Protein AF-A0A1U9KA87-F1 (afdb_monomer_lite)

Foldseek 3Di:
DDDPPPQAFAAEEEDALVQFDLPWPAEEEQDPDPDDDPSYDYDVLLHDDPVLVVVVVVCVVVVVPPVCLVVSLVVSVCCCCPVVSNVVVLVVVLVCRSNHTHYYYHDNDPPSVSDSSVSSQVVSVVVVHHYHYVVVVSVVVVCVPPVCVVVVVVVPPDD

Structure (mmCIF, N/CA/C/O backbone):
data_AF-A0A1U9KA87-F1
#
_entry.id   AF-A0A1U9KA87-F1
#
loop_
_atom_site.group_PDB
_atom_site.id
_atom_site.type_symbol
_atom_site.label_atom_id
_atom_site.label_alt_id
_atom_site.label_comp_id
_atom_site.label_asym_id
_atom_site.label_entity_id
_atom_site.label_seq_id
_atom_site.pdbx_PDB_ins_code
_atom_site.Cartn_x
_atom_site.Cartn_y
_atom_site.Cartn_z
_atom_site.occupancy
_atom_site.B_iso_or_equiv
_atom_site.auth_seq_id
_atom_site.auth_comp_id
_atom_site.auth_asym_id
_atom_site.auth_atom_id
_atom_site.pdbx_PDB_model_num
ATOM 1 N N . MET A 1 1 ? 1.477 8.055 40.306 1.00 37.31 1 MET A N 1
ATOM 2 C CA . MET A 1 1 ? 0.162 8.518 39.816 1.00 37.31 1 MET A CA 1
ATOM 3 C C . MET A 1 1 ? 0.170 8.457 38.302 1.00 37.31 1 MET A C 1
ATOM 5 O O . MET A 1 1 ? 1.121 8.897 37.672 1.00 37.31 1 MET A O 1
ATOM 9 N N . THR A 1 2 ? -0.823 7.760 37.776 1.00 44.84 2 THR A N 1
ATOM 10 C CA . THR A 1 2 ? -0.882 7.105 36.471 1.00 44.84 2 THR A CA 1
ATOM 11 C C . THR A 1 2 ? -1.282 8.079 35.368 1.00 44.84 2 THR A C 1
ATOM 13 O O . THR A 1 2 ? -2.305 8.741 35.487 1.00 44.84 2 THR A O 1
ATOM 16 N N . ALA A 1 3 ? -0.532 8.109 34.268 1.00 41.38 3 ALA A N 1
ATOM 17 C CA . ALA A 1 3 ? -1.008 8.647 32.996 1.00 41.38 3 ALA A CA 1
ATOM 18 C C . ALA A 1 3 ? -0.463 7.786 31.849 1.00 41.38 3 ALA A C 1
ATOM 20 O O . ALA A 1 3 ? 0.397 8.192 31.073 1.00 41.38 3 ALA A O 1
ATOM 21 N N . LEU A 1 4 ? -0.976 6.558 31.752 1.00 47.16 4 LEU A N 1
ATOM 22 C CA . LEU A 1 4 ? -0.869 5.715 30.560 1.00 47.16 4 LEU A CA 1
ATOM 23 C C . LEU A 1 4 ? -1.844 6.262 29.506 1.00 47.16 4 LEU A C 1
ATOM 25 O O . LEU A 1 4 ? -2.809 5.615 29.121 1.00 47.16 4 LEU A O 1
ATOM 29 N N . ASN A 1 5 ? -1.614 7.499 29.064 1.00 45.25 5 ASN A N 1
ATOM 30 C CA . ASN A 1 5 ? -2.394 8.118 28.001 1.00 45.25 5 ASN A CA 1
ATOM 31 C C . ASN A 1 5 ? -1.797 7.675 26.658 1.00 45.25 5 ASN A C 1
ATOM 33 O O . ASN A 1 5 ? -1.171 8.449 25.934 1.00 45.25 5 ASN A O 1
ATOM 37 N N . ARG A 1 6 ? -1.911 6.376 26.351 1.00 51.81 6 ARG A N 1
ATOM 38 C CA . ARG A 1 6 ? -1.675 5.898 24.988 1.00 51.81 6 ARG A CA 1
ATOM 39 C C . ARG A 1 6 ? -2.832 6.425 24.152 1.00 51.81 6 ARG A C 1
ATOM 41 O O . ARG A 1 6 ? -3.899 5.824 24.138 1.00 51.81 6 ARG A O 1
ATOM 48 N N . SER A 1 7 ? -2.608 7.555 23.481 1.00 57.75 7 SER A N 1
ATOM 49 C CA . SER A 1 7 ? -3.401 7.948 22.318 1.00 57.75 7 SER A CA 1
ATOM 50 C C . SER A 1 7 ? -3.505 6.715 21.422 1.00 57.75 7 SER A C 1
ATOM 52 O O . SER A 1 7 ? -2.486 6.258 20.903 1.00 57.75 7 SER A O 1
ATOM 54 N N . LEU A 1 8 ? -4.691 6.107 21.352 1.00 73.25 8 LEU A N 1
ATOM 55 C CA . LEU A 1 8 ? -4.922 4.876 20.604 1.00 73.25 8 LEU A CA 1
ATOM 56 C C . LEU A 1 8 ? -4.689 5.194 19.127 1.00 73.25 8 LEU A C 1
ATOM 58 O O . LEU A 1 8 ? -5.511 5.849 18.494 1.00 73.25 8 LEU A O 1
ATOM 62 N N . SER A 1 9 ? -3.537 4.795 18.596 1.00 87.19 9 SER A N 1
ATOM 63 C CA . SER A 1 9 ? -3.321 4.797 17.159 1.00 87.19 9 SER A CA 1
ATOM 64 C C . SER A 1 9 ? -4.196 3.716 16.527 1.00 87.19 9 SER A C 1
ATOM 66 O O . SER A 1 9 ? -4.343 2.619 17.072 1.00 87.19 9 SER A O 1
ATOM 68 N N . GLY A 1 10 ? -4.792 4.041 15.383 1.00 96.62 10 GLY A N 1
ATOM 69 C CA . GLY A 1 10 ? -5.562 3.097 14.585 1.00 96.62 10 GLY A CA 1
ATOM 70 C C . GLY A 1 10 ? -4.658 2.034 13.968 1.00 96.62 10 GLY A C 1
ATOM 71 O O . GLY A 1 10 ? -3.429 2.086 14.077 1.00 96.62 10 GLY A O 1
ATOM 72 N N . LYS A 1 11 ? -5.260 1.056 13.298 1.00 98.00 11 LYS A N 1
ATOM 73 C CA . LYS A 1 11 ? -4.557 -0.055 12.650 1.00 98.00 11 LYS A CA 1
ATOM 74 C C . LYS A 1 11 ? -4.645 0.068 11.137 1.00 98.00 11 LYS A C 1
ATOM 76 O O . LYS A 1 11 ? -5.663 0.473 10.578 1.00 98.00 11 LYS A O 1
ATOM 81 N N . LEU A 1 12 ? -3.578 -0.336 10.454 1.00 98.44 12 LEU A N 1
ATOM 82 C CA . LEU A 1 12 ? -3.600 -0.477 9.003 1.00 98.44 12 LEU A CA 1
ATOM 83 C C . LEU A 1 12 ? -3.976 -1.910 8.628 1.00 98.44 12 LEU A C 1
ATOM 85 O O . LEU A 1 12 ? -3.312 -2.860 9.032 1.00 98.44 12 LEU A O 1
ATOM 89 N N . PHE A 1 13 ? -4.980 -2.068 7.781 1.00 98.31 13 PHE A N 1
ATOM 90 C CA . PHE A 1 13 ? -5.417 -3.349 7.254 1.00 98.31 13 PHE A CA 1
ATOM 91 C C . PHE A 1 13 ? -4.958 -3.518 5.802 1.00 98.31 13 PHE A C 1
ATOM 93 O O . PHE A 1 13 ? -5.209 -2.671 4.946 1.00 98.31 13 PHE A O 1
ATOM 100 N N . ILE A 1 14 ? -4.276 -4.625 5.515 1.00 97.69 14 ILE A N 1
ATOM 101 C CA . ILE A 1 14 ? -3.758 -4.963 4.187 1.00 97.69 14 ILE A CA 1
ATOM 102 C C . ILE A 1 14 ? -4.748 -5.892 3.487 1.00 97.69 14 ILE A C 1
ATOM 104 O O . ILE A 1 14 ? -4.739 -7.104 3.712 1.00 97.69 14 ILE A O 1
ATOM 108 N N . TYR A 1 15 ? -5.620 -5.319 2.661 1.00 97.50 15 TYR A N 1
ATOM 109 C CA . TYR A 1 15 ? -6.770 -6.003 2.066 1.00 97.50 15 TYR A CA 1
ATOM 110 C C . TYR A 1 15 ? -6.561 -6.345 0.588 1.00 97.50 15 TYR A C 1
ATOM 112 O O . TYR A 1 15 ? -5.706 -5.795 -0.115 1.00 97.50 15 TYR A O 1
ATOM 120 N N . HIS A 1 16 ? -7.345 -7.302 0.112 1.00 96.06 16 HIS A N 1
ATOM 121 C CA . HIS A 1 16 ? -7.559 -7.574 -1.298 1.00 96.06 16 HIS A CA 1
ATOM 122 C C . HIS A 1 16 ? -8.956 -7.089 -1.680 1.00 96.06 16 HIS A C 1
ATOM 124 O O . HIS A 1 16 ? -9.937 -7.527 -1.088 1.00 96.06 16 HIS A O 1
ATOM 130 N N . VAL A 1 17 ? -9.052 -6.238 -2.702 1.00 94.50 17 VAL A N 1
ATOM 131 C CA . VAL A 1 17 ? -10.286 -5.485 -2.995 1.00 94.50 17 VAL A CA 1
ATOM 132 C C . VAL A 1 17 ? -11.514 -6.369 -3.247 1.00 94.50 17 VAL A C 1
ATOM 134 O O . VAL A 1 17 ? -12.592 -6.056 -2.761 1.00 94.50 17 VAL A O 1
ATOM 137 N N . ASP A 1 18 ? -11.349 -7.499 -3.942 1.00 92.44 18 ASP A N 1
ATOM 138 C CA . ASP A 1 18 ? -12.470 -8.410 -4.231 1.00 92.44 18 ASP A CA 1
ATOM 139 C C . ASP A 1 18 ? -12.736 -9.453 -3.132 1.00 92.44 18 ASP A C 1
ATOM 141 O O . ASP A 1 18 ? -13.713 -10.193 -3.213 1.00 92.44 18 ASP A O 1
ATOM 145 N N . LYS A 1 19 ? -11.849 -9.586 -2.136 1.00 94.25 19 LYS A N 1
ATOM 146 C CA . LYS A 1 19 ? -11.918 -10.676 -1.139 1.00 94.25 19 LYS A CA 1
ATOM 147 C C . LYS A 1 19 ? -12.201 -10.180 0.274 1.00 94.25 19 LYS A C 1
ATOM 149 O O . LYS A 1 19 ? -12.655 -10.968 1.099 1.00 94.25 19 LYS A O 1
ATOM 154 N N . ASP A 1 20 ? -11.892 -8.920 0.552 1.00 95.00 20 ASP A N 1
ATOM 155 C CA . ASP A 1 20 ? -12.033 -8.292 1.857 1.00 95.00 20 ASP A CA 1
ATOM 156 C C . ASP A 1 20 ? -13.009 -7.104 1.723 1.00 95.00 20 ASP A C 1
ATOM 158 O O . ASP A 1 20 ? -12.849 -6.293 0.805 1.00 95.00 20 ASP A O 1
ATOM 162 N N . PRO A 1 21 ? -14.038 -6.993 2.583 1.00 93.50 21 PRO A N 1
ATOM 163 C CA . PRO A 1 21 ? -15.027 -5.924 2.473 1.00 93.50 21 PRO A CA 1
ATOM 164 C C . PRO A 1 21 ? -14.431 -4.558 2.866 1.00 93.50 21 PRO A C 1
ATOM 166 O O . PRO A 1 21 ? -13.518 -4.511 3.692 1.00 93.50 21 PRO A O 1
ATOM 169 N N . PRO A 1 22 ? -14.953 -3.437 2.335 1.00 95.12 22 PRO A N 1
ATOM 170 C CA . PRO A 1 22 ? -14.587 -2.093 2.780 1.00 95.12 22 PRO A CA 1
ATOM 171 C C . PRO A 1 22 ? -15.262 -1.767 4.127 1.00 95.12 22 PRO A C 1
ATOM 173 O O . PRO A 1 22 ? -16.190 -0.966 4.192 1.00 95.12 22 PRO A O 1
ATOM 176 N N . ASP A 1 23 ? -14.836 -2.440 5.197 1.00 96.12 23 ASP A N 1
ATOM 177 C CA . ASP A 1 23 ? -15.467 -2.421 6.527 1.00 96.12 23 ASP A CA 1
ATOM 178 C C . ASP A 1 23 ? -14.681 -1.624 7.587 1.00 96.12 23 ASP A C 1
ATOM 180 O O . ASP A 1 23 ? -14.902 -1.801 8.785 1.00 96.12 23 ASP A O 1
ATOM 18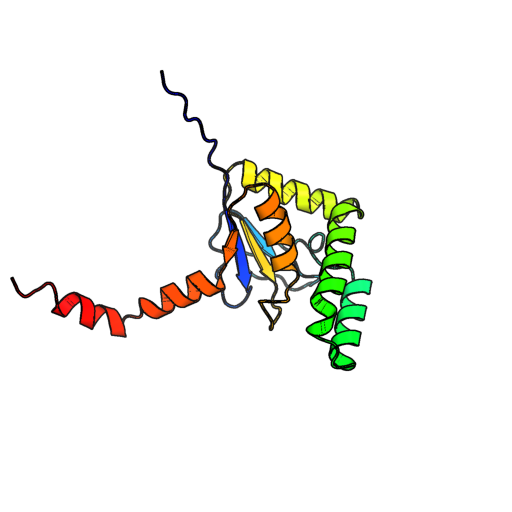4 N N . ARG A 1 24 ? -13.748 -0.761 7.164 1.00 97.06 24 ARG A N 1
ATOM 185 C CA . ARG A 1 24 ? -12.973 0.125 8.052 1.00 97.06 24 ARG A CA 1
ATOM 186 C C . ARG A 1 24 ? -13.444 1.569 7.974 1.00 97.06 24 ARG A C 1
ATOM 188 O O . ARG A 1 24 ? -14.158 1.934 7.041 1.00 97.06 24 ARG A O 1
ATOM 195 N N . ASP A 1 25 ? -12.987 2.395 8.916 1.00 97.75 25 ASP A N 1
ATOM 196 C CA . ASP A 1 25 ? -13.306 3.829 8.951 1.00 97.75 25 ASP A CA 1
ATOM 197 C C . ASP A 1 25 ? -12.923 4.516 7.635 1.00 97.75 25 ASP A C 1
ATOM 199 O O . ASP A 1 25 ? -13.620 5.404 7.145 1.00 97.75 25 ASP A O 1
ATOM 203 N N . ILE A 1 26 ? -11.797 4.093 7.050 1.00 98.19 26 ILE A N 1
ATOM 204 C CA . ILE A 1 26 ? -11.303 4.581 5.764 1.00 98.19 26 ILE A CA 1
ATOM 205 C C . ILE A 1 26 ? -10.852 3.387 4.916 1.00 98.19 26 ILE A C 1
ATOM 207 O O . ILE A 1 26 ? -9.966 2.637 5.317 1.00 98.19 26 ILE A O 1
ATOM 211 N N . ASN A 1 27 ? -11.398 3.241 3.707 1.00 98.25 27 ASN A N 1
ATOM 212 C CA . ASN A 1 27 ? -11.063 2.145 2.790 1.00 98.25 27 ASN A CA 1
ATOM 213 C C . ASN A 1 27 ? -10.454 2.710 1.503 1.00 98.25 27 ASN A C 1
ATOM 215 O O . ASN A 1 27 ? -11.136 3.355 0.708 1.00 98.25 27 ASN A O 1
ATOM 219 N N . LEU A 1 28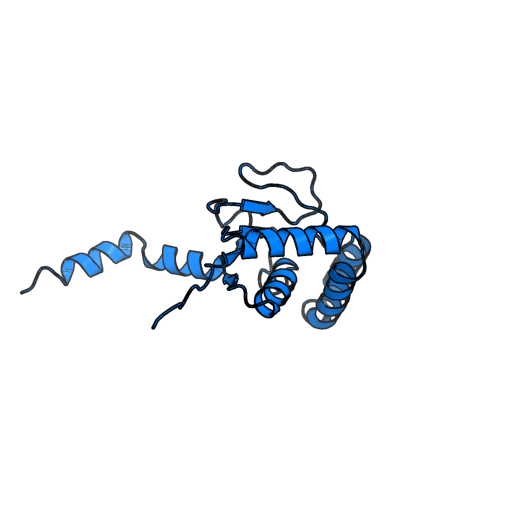 ? -9.155 2.495 1.300 1.00 97.81 28 LEU A N 1
ATOM 220 C CA . LEU A 1 28 ? -8.375 3.071 0.208 1.00 97.81 28 LEU A CA 1
ATOM 221 C C . LEU A 1 28 ? -8.025 2.017 -0.845 1.00 97.81 28 LEU A C 1
ATOM 223 O O . LEU A 1 28 ? -7.375 1.015 -0.547 1.00 97.81 28 LEU A O 1
ATOM 227 N N . LEU A 1 29 ? -8.383 2.276 -2.098 1.00 97.06 29 LEU A N 1
ATOM 228 C CA . LEU A 1 29 ? -7.903 1.519 -3.249 1.00 97.06 29 LEU A CA 1
ATOM 229 C C . LEU A 1 29 ? -6.625 2.175 -3.770 1.00 97.06 29 LEU A C 1
ATOM 231 O O . LEU A 1 29 ? -6.643 3.309 -4.239 1.00 97.06 29 LEU A O 1
ATOM 235 N N . ILE A 1 30 ? -5.507 1.459 -3.702 1.00 95.62 30 ILE A N 1
ATOM 236 C CA . ILE A 1 30 ? -4.192 1.964 -4.113 1.00 95.62 30 ILE A CA 1
ATOM 237 C C . ILE A 1 30 ? -3.789 1.363 -5.460 1.00 95.62 30 ILE A C 1
ATOM 239 O O . ILE A 1 30 ? -2.801 0.637 -5.576 1.00 95.62 30 ILE A O 1
ATOM 243 N N . LYS A 1 31 ? -4.611 1.625 -6.479 1.00 92.62 31 LYS A N 1
ATOM 244 C CA . LYS A 1 31 ? -4.422 1.142 -7.850 1.00 92.62 31 LYS A CA 1
ATOM 245 C C . LYS A 1 31 ? -4.661 2.276 -8.843 1.00 92.62 31 LYS A C 1
ATOM 247 O O . LYS A 1 31 ? -5.627 3.017 -8.715 1.00 92.62 31 LYS A O 1
ATOM 252 N N . VAL A 1 32 ? -3.842 2.360 -9.889 1.00 89.12 32 VAL A N 1
ATOM 253 C CA . VAL A 1 32 ? -4.149 3.207 -11.049 1.00 89.12 32 VAL A CA 1
ATOM 254 C C . VAL A 1 32 ? -5.297 2.554 -11.827 1.00 89.12 32 VAL A C 1
ATOM 256 O O . VAL A 1 32 ? -5.122 1.514 -12.456 1.00 89.12 32 VAL A O 1
ATOM 259 N N . THR A 1 33 ? -6.502 3.109 -11.709 1.00 87.62 33 THR A N 1
ATOM 260 C CA . THR A 1 33 ? -7.716 2.595 -12.358 1.00 87.62 33 THR A CA 1
ATOM 261 C C . THR A 1 33 ? -8.769 3.691 -12.489 1.00 87.62 33 THR A C 1
ATOM 263 O O . THR A 1 33 ? -8.856 4.569 -11.632 1.00 87.62 33 THR A O 1
ATOM 266 N N . ASN A 1 34 ? -9.603 3.595 -13.525 1.00 85.81 34 ASN A N 1
ATOM 267 C CA . ASN A 1 34 ? -10.805 4.421 -13.692 1.00 85.81 34 ASN A CA 1
ATOM 268 C C . ASN A 1 34 ? -12.064 3.735 -13.135 1.00 85.81 34 ASN A C 1
ATOM 270 O O . ASN A 1 34 ? -13.138 4.331 -13.098 1.00 85.81 34 ASN A O 1
ATOM 274 N N . ARG A 1 35 ? -11.948 2.472 -12.702 1.00 87.06 35 ARG A N 1
ATOM 275 C CA . ARG A 1 35 ? -13.052 1.721 -12.099 1.00 87.06 35 ARG A CA 1
ATOM 276 C C . ARG A 1 35 ? -13.359 2.284 -10.715 1.00 87.06 35 ARG A C 1
ATOM 278 O O . ARG A 1 35 ? -12.486 2.302 -9.849 1.00 87.06 35 ARG A O 1
ATOM 285 N N . GLN A 1 36 ? -14.614 2.658 -10.493 1.00 88.44 36 GLN A N 1
ATOM 286 C CA . GLN A 1 36 ? -15.134 2.899 -9.152 1.00 88.44 36 GLN A CA 1
ATOM 287 C C . GLN A 1 36 ? -15.552 1.569 -8.533 1.00 88.44 36 GLN A C 1
ATOM 289 O O . GLN A 1 36 ? -16.244 0.767 -9.162 1.00 88.44 36 GLN A O 1
ATOM 294 N N . ILE A 1 37 ? -15.103 1.325 -7.307 1.00 92.19 37 ILE A N 1
ATOM 295 C CA . ILE A 1 37 ? -15.469 0.138 -6.539 1.00 92.19 37 ILE A CA 1
ATOM 296 C C . ILE A 1 37 ? -16.209 0.648 -5.300 1.00 92.19 37 ILE A C 1
ATOM 298 O O . ILE A 1 37 ? -15.611 1.406 -4.534 1.00 92.19 37 ILE A O 1
ATOM 302 N N . PRO A 1 38 ? -17.497 0.302 -5.112 1.00 94.44 38 PRO A N 1
ATOM 303 C CA . PRO A 1 38 ? -18.290 0.809 -3.998 1.00 94.44 38 PRO A CA 1
ATOM 304 C C . PRO A 1 38 ? -17.592 0.620 -2.649 1.00 94.44 38 PRO A C 1
ATOM 306 O O . PRO A 1 38 ? -17.012 -0.431 -2.382 1.00 94.44 38 PRO A O 1
ATOM 309 N N . GLY A 1 39 ? -17.629 1.659 -1.815 1.00 95.81 39 GLY A N 1
ATOM 310 C CA . GLY A 1 39 ? -16.981 1.673 -0.502 1.00 95.81 39 GLY A CA 1
ATOM 311 C C . GLY A 1 39 ? -15.470 1.925 -0.520 1.00 95.81 39 GLY A C 1
ATOM 312 O O . GLY A 1 39 ? -14.909 2.167 0.542 1.00 95.81 39 GLY A O 1
ATOM 313 N N . TRP A 1 40 ? -14.811 1.936 -1.685 1.00 96.88 40 TRP A N 1
ATOM 314 C CA . TRP A 1 40 ? -13.374 2.193 -1.802 1.00 96.88 40 TRP A CA 1
ATOM 315 C C . TRP A 1 40 ? -13.070 3.574 -2.390 1.00 96.88 40 TRP A C 1
ATOM 317 O O . TRP A 1 40 ? -13.531 3.934 -3.472 1.00 96.88 40 TRP A O 1
ATOM 327 N N . ILE A 1 41 ? -12.208 4.327 -1.711 1.00 95.94 41 ILE A N 1
ATOM 328 C CA . ILE A 1 41 ? -11.696 5.620 -2.170 1.00 95.94 41 ILE A CA 1
ATOM 329 C C . ILE A 1 41 ? -10.424 5.372 -2.981 1.00 95.94 41 ILE A C 1
ATOM 331 O O . ILE A 1 41 ? -9.434 4.870 -2.450 1.00 95.94 41 ILE A O 1
ATOM 335 N N . ASN A 1 42 ? -10.424 5.729 -4.264 1.00 95.88 42 ASN A N 1
ATOM 336 C CA . ASN A 1 42 ? -9.249 5.554 -5.114 1.00 95.88 42 ASN A CA 1
ATOM 337 C C . ASN A 1 42 ? -8.154 6.587 -4.787 1.00 95.88 42 ASN A C 1
ATOM 339 O O . ASN A 1 42 ? -8.384 7.793 -4.863 1.00 95.88 42 ASN A O 1
ATOM 343 N N . VAL A 1 43 ? -6.953 6.112 -4.453 1.00 95.69 43 VAL A N 1
ATOM 344 C CA . VAL A 1 43 ? -5.772 6.930 -4.141 1.00 95.69 43 VAL A CA 1
ATOM 345 C C . VAL A 1 43 ? -4.596 6.472 -5.015 1.00 95.69 43 VAL A C 1
ATOM 347 O O . VAL A 1 43 ? -3.667 5.813 -4.533 1.00 95.69 43 VAL A O 1
ATOM 350 N N . PRO A 1 44 ? -4.582 6.831 -6.315 1.00 93.00 44 PRO A N 1
ATOM 351 C CA . PRO A 1 44 ? -3.527 6.408 -7.239 1.00 93.00 44 PRO A CA 1
ATOM 352 C C . PRO A 1 44 ? -2.145 6.947 -6.842 1.00 93.00 44 PRO A C 1
ATOM 354 O O . PRO A 1 44 ? -1.131 6.339 -7.169 1.00 93.00 44 PRO A O 1
ATOM 357 N N . GLY A 1 45 ? -2.081 8.027 -6.055 1.00 94.88 45 GLY A N 1
ATOM 358 C CA . GLY A 1 45 ? -0.832 8.551 -5.495 1.00 94.88 45 GLY A CA 1
ATOM 359 C C . GLY A 1 45 ? -0.108 7.602 -4.525 1.00 94.88 45 GLY A C 1
ATOM 360 O O . GLY A 1 45 ? 1.061 7.824 -4.229 1.00 94.88 45 GLY A O 1
ATOM 361 N N . LEU A 1 46 ? -0.758 6.528 -4.066 1.00 96.69 46 LEU A N 1
ATOM 362 C CA . LEU A 1 46 ? -0.141 5.424 -3.315 1.00 96.69 46 LEU A CA 1
ATOM 363 C C . LEU A 1 46 ? 0.046 4.157 -4.165 1.00 96.69 46 LEU A C 1
ATOM 365 O O . LEU A 1 46 ? 0.245 3.071 -3.620 1.00 96.69 46 LEU A O 1
ATOM 369 N N . SER A 1 47 ? -0.046 4.271 -5.489 1.00 96.00 47 SER A N 1
ATOM 370 C CA . SER A 1 47 ? 0.327 3.204 -6.421 1.00 96.00 47 SER A CA 1
ATOM 371 C C . SER A 1 47 ? 1.784 3.370 -6.865 1.00 96.00 47 SER A C 1
ATOM 373 O O . SER A 1 47 ? 2.294 4.494 -6.854 1.00 96.00 47 SER A O 1
ATOM 375 N N . PRO A 1 48 ? 2.469 2.297 -7.297 1.00 96.88 48 PRO A N 1
ATOM 376 C CA . PRO A 1 48 ? 3.732 2.378 -8.039 1.00 96.88 48 PRO A CA 1
ATOM 377 C C . PRO A 1 48 ? 3.606 3.252 -9.291 1.00 96.88 48 PRO A C 1
ATOM 379 O O . PRO A 1 48 ? 2.508 3.432 -9.817 1.00 96.88 48 PRO A O 1
ATOM 382 N N . SER A 1 49 ? 4.708 3.861 -9.735 1.00 96.38 49 SER A N 1
ATOM 383 C CA . SER A 1 49 ? 4.710 4.618 -10.991 1.00 96.38 49 SER A CA 1
ATOM 384 C C . SER A 1 49 ? 4.441 3.695 -12.178 1.00 96.38 49 SER A C 1
ATOM 386 O O . SER A 1 49 ? 4.708 2.495 -12.120 1.00 96.38 49 SER A O 1
ATOM 388 N N . GLU A 1 50 ? 3.947 4.261 -13.276 1.0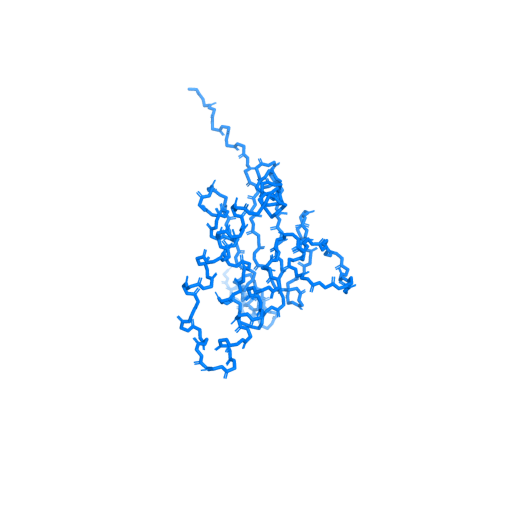0 95.44 50 GLU A N 1
ATOM 389 C CA . GLU A 1 50 ? 3.759 3.513 -14.520 1.00 95.44 50 GLU A CA 1
ATOM 390 C C . GLU A 1 50 ? 5.075 2.886 -15.010 1.00 95.44 50 GLU A C 1
ATOM 392 O O . GLU A 1 50 ? 5.086 1.743 -15.459 1.00 95.44 50 GLU A O 1
ATOM 397 N N . GLU A 1 51 ? 6.199 3.592 -14.861 1.00 96.75 51 GLU A N 1
ATOM 398 C CA . GLU A 1 51 ? 7.525 3.076 -15.210 1.00 96.75 51 GLU A CA 1
ATOM 399 C C . GLU A 1 51 ? 7.880 1.826 -14.394 1.00 96.75 51 GLU A C 1
ATOM 401 O O . GLU A 1 51 ? 8.309 0.810 -14.948 1.00 96.75 51 GLU A O 1
ATOM 406 N N . LEU A 1 52 ? 7.648 1.862 -13.079 1.00 97.00 52 LEU A N 1
ATOM 407 C CA . LEU A 1 52 ? 7.922 0.726 -12.207 1.00 97.00 52 LEU A CA 1
ATOM 408 C C . LEU A 1 52 ? 6.960 -0.447 -12.459 1.00 97.00 52 LEU A C 1
ATOM 410 O O . LEU A 1 52 ? 7.376 -1.602 -12.356 1.00 97.00 52 LEU A O 1
ATOM 414 N N . LEU A 1 53 ? 5.705 -0.175 -12.834 1.00 95.19 53 LEU A N 1
ATOM 415 C CA . LEU A 1 53 ? 4.749 -1.207 -13.251 1.00 95.19 53 LEU A CA 1
ATOM 416 C C . LEU A 1 53 ? 5.173 -1.872 -14.568 1.00 95.19 53 LEU A C 1
ATOM 418 O O . LEU A 1 53 ? 5.233 -3.096 -14.627 1.00 95.19 53 LEU A O 1
ATOM 422 N N . LYS A 1 54 ? 5.589 -1.100 -15.580 1.00 96.38 54 LYS A N 1
ATOM 423 C CA . LYS A 1 54 ? 6.150 -1.647 -16.831 1.00 96.38 54 LYS A CA 1
ATOM 424 C C . LYS A 1 54 ? 7.397 -2.493 -16.573 1.00 96.38 54 LYS A C 1
ATOM 426 O O . LYS A 1 54 ? 7.610 -3.532 -17.198 1.00 96.38 54 LYS A O 1
ATOM 431 N N . GLN A 1 55 ? 8.241 -2.074 -15.629 1.00 97.06 55 GLN A N 1
ATOM 432 C CA . GLN A 1 55 ? 9.407 -2.858 -15.234 1.00 97.06 55 GLN A CA 1
ATOM 433 C C . GLN A 1 55 ? 9.020 -4.167 -14.527 1.00 97.06 55 GLN A C 1
ATOM 435 O O . GLN A 1 55 ? 9.655 -5.196 -14.775 1.00 97.06 55 GLN A O 1
ATOM 440 N N . LEU A 1 56 ? 7.989 -4.145 -13.677 1.00 95.62 56 LEU A N 1
ATOM 441 C CA . LEU A 1 56 ? 7.425 -5.346 -13.062 1.00 95.62 56 LEU A CA 1
ATOM 442 C C . LEU A 1 56 ? 6.902 -6.320 -14.126 1.00 95.62 56 LEU A C 1
ATOM 444 O O . LEU A 1 56 ? 7.280 -7.490 -14.094 1.00 95.62 56 LEU A O 1
ATOM 448 N N . GLU A 1 57 ? 6.109 -5.838 -15.083 1.00 95.56 57 GLU A N 1
ATOM 449 C CA . GLU A 1 57 ? 5.591 -6.639 -16.201 1.00 95.56 57 GLU A CA 1
ATOM 450 C C . GLU A 1 57 ? 6.731 -7.285 -16.995 1.00 95.56 57 GLU A C 1
ATOM 452 O O . GLU A 1 57 ? 6.713 -8.489 -17.250 1.00 95.56 57 GLU A O 1
ATOM 457 N N . LYS A 1 58 ? 7.794 -6.528 -17.294 1.00 97.50 58 LYS A N 1
ATOM 458 C CA . LYS A 1 58 ? 8.989 -7.073 -17.951 1.00 97.50 58 LYS A CA 1
ATOM 459 C C . LYS A 1 58 ? 9.659 -8.175 -17.127 1.00 97.50 58 LYS A C 1
ATOM 461 O O . LYS A 1 58 ? 10.081 -9.185 -17.680 1.00 97.50 58 LYS A O 1
ATOM 466 N N . TRP A 1 59 ? 9.776 -8.014 -15.808 1.00 97.31 59 TRP A N 1
ATOM 467 C CA . TRP A 1 59 ? 10.327 -9.072 -14.952 1.00 97.31 59 TRP A CA 1
ATOM 468 C C . TRP A 1 59 ? 9.439 -10.311 -14.888 1.00 97.31 59 TRP A C 1
ATOM 470 O O . TRP A 1 59 ? 9.975 -11.408 -14.747 1.00 97.31 59 TRP A O 1
ATOM 480 N N . GLN A 1 60 ? 8.121 -10.157 -14.981 1.00 95.06 60 GLN A N 1
ATOM 481 C CA . GLN A 1 60 ? 7.195 -11.285 -15.066 1.00 95.06 60 GLN A CA 1
ATOM 482 C C . GLN A 1 60 ? 7.351 -12.014 -16.403 1.00 95.06 60 GLN A C 1
ATOM 484 O O . GLN A 1 60 ? 7.522 -13.230 -16.400 1.00 95.06 60 GLN A O 1
ATOM 489 N N . TRP A 1 61 ? 7.396 -11.276 -17.516 1.00 97.19 61 TRP A N 1
ATOM 490 C CA . TRP A 1 61 ? 7.611 -11.833 -18.855 1.00 97.19 61 TRP A CA 1
ATOM 491 C C . TRP A 1 61 ? 8.933 -12.607 -18.957 1.00 97.19 61 TRP A C 1
ATOM 493 O O . TRP A 1 61 ? 8.972 -13.739 -19.430 1.00 97.19 61 TRP A O 1
ATOM 503 N N . ASP A 1 62 ? 10.010 -12.041 -18.412 1.00 97.44 62 ASP A N 1
ATOM 504 C CA . ASP A 1 62 ? 11.337 -12.665 -18.371 1.00 97.44 62 ASP A CA 1
ATOM 505 C C . ASP A 1 62 ? 11.454 -13.807 -17.331 1.00 97.44 62 ASP A C 1
ATOM 507 O O . ASP A 1 62 ? 12.558 -14.300 -17.093 1.00 97.44 62 ASP A O 1
ATOM 511 N N . SER A 1 63 ? 10.370 -14.194 -16.640 1.00 96.88 63 SER A N 1
ATOM 512 C CA . SER A 1 63 ? 10.380 -15.186 -15.543 1.00 96.88 63 SER A CA 1
ATOM 513 C C . SER A 1 63 ? 11.374 -14.868 -14.409 1.00 96.88 63 SER A C 1
ATOM 515 O O . SER A 1 63 ? 11.912 -15.746 -13.736 1.00 96.88 63 SER A O 1
ATOM 517 N N . LYS A 1 64 ? 11.629 -13.577 -14.171 1.00 96.50 64 LYS A N 1
ATOM 518 C CA . LYS A 1 64 ? 12.490 -13.064 -13.090 1.00 96.50 64 LYS A CA 1
ATOM 519 C C . LYS A 1 64 ? 11.704 -12.749 -11.817 1.00 96.50 64 LYS A C 1
ATOM 521 O O . LYS A 1 64 ? 12.299 -12.453 -10.779 1.00 96.50 64 LYS A O 1
ATOM 526 N N . TRP A 1 65 ? 10.378 -12.779 -11.872 1.00 95.81 65 TRP A N 1
ATOM 527 C CA . TRP A 1 65 ? 9.520 -12.657 -10.698 1.00 95.81 65 TRP A CA 1
ATOM 528 C C . TRP A 1 65 ? 9.309 -14.026 -10.030 1.00 95.81 65 TRP A C 1
ATOM 530 O O . TRP A 1 65 ? 9.092 -14.993 -10.755 1.00 95.81 65 TRP A O 1
ATOM 540 N N . PRO A 1 66 ? 9.368 -14.157 -8.687 1.00 95.94 66 PRO A N 1
ATOM 541 C CA . PRO A 1 66 ? 9.488 -13.113 -7.658 1.00 95.94 66 PRO A CA 1
ATOM 542 C C . PRO A 1 66 ? 10.929 -12.745 -7.255 1.00 95.94 66 PRO A C 1
ATOM 544 O O . PRO A 1 66 ? 11.119 -11.907 -6.377 1.00 95.94 66 PRO A O 1
ATOM 547 N N . ARG A 1 67 ? 11.968 -13.305 -7.894 1.00 97.44 67 ARG A N 1
ATOM 548 C CA . ARG A 1 67 ? 13.386 -13.039 -7.551 1.00 97.44 67 ARG A CA 1
ATOM 549 C C . ARG A 1 67 ? 13.742 -11.544 -7.542 1.00 97.44 67 ARG A C 1
ATOM 551 O O . ARG A 1 67 ? 14.588 -11.119 -6.759 1.00 97.44 67 ARG A O 1
ATOM 558 N N . MET A 1 68 ? 13.090 -10.734 -8.376 1.00 97.81 68 MET A N 1
ATOM 559 C CA . MET A 1 68 ? 13.300 -9.279 -8.441 1.00 97.81 68 MET A CA 1
ATOM 560 C C . MET A 1 68 ? 12.549 -8.467 -7.373 1.00 97.81 68 MET A C 1
ATOM 562 O O . MET A 1 68 ? 12.719 -7.246 -7.318 1.00 97.81 68 MET A O 1
ATOM 566 N N . TRP A 1 69 ? 11.778 -9.108 -6.489 1.00 97.88 69 TRP A N 1
ATOM 567 C CA . TRP A 1 69 ? 11.032 -8.433 -5.424 1.00 97.88 69 TRP A CA 1
ATOM 568 C C . TRP A 1 69 ? 11.878 -7.486 -4.560 1.00 97.88 69 TRP A C 1
ATOM 570 O O . TRP A 1 69 ? 11.457 -6.342 -4.370 1.00 97.88 69 TRP A O 1
ATOM 580 N N . PRO A 1 70 ? 13.088 -7.853 -4.083 1.00 98.25 70 PRO A N 1
ATOM 581 C CA . PR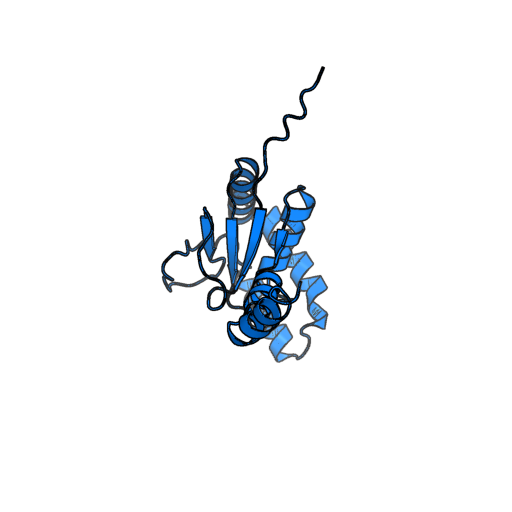O A 1 70 ? 13.902 -6.935 -3.286 1.00 98.25 70 PRO A CA 1
ATOM 582 C C . PRO A 1 70 ? 14.244 -5.640 -4.036 1.00 98.25 70 PRO A C 1
ATOM 584 O O . PRO A 1 70 ? 14.236 -4.556 -3.447 1.00 98.25 70 PRO A O 1
ATOM 587 N N . LYS A 1 71 ? 14.489 -5.733 -5.352 1.00 98.38 71 LYS A N 1
ATOM 588 C CA . LYS A 1 71 ? 14.754 -4.566 -6.203 1.00 98.38 71 LYS A CA 1
ATOM 589 C C . LYS A 1 71 ? 13.495 -3.723 -6.380 1.00 98.38 71 LYS A C 1
ATOM 591 O O . LYS A 1 71 ? 13.561 -2.516 -6.161 1.00 98.38 71 LYS A O 1
ATOM 596 N N . TYR A 1 72 ? 12.366 -4.350 -6.710 1.00 98.38 72 TYR A N 1
ATOM 597 C CA . TYR A 1 72 ? 11.068 -3.676 -6.815 1.00 98.38 72 TYR A CA 1
ATOM 598 C C . TYR A 1 72 ? 10.742 -2.896 -5.538 1.00 98.38 72 TYR A C 1
ATOM 600 O O . TYR A 1 72 ? 10.445 -1.705 -5.573 1.00 98.38 72 TYR A O 1
ATOM 608 N N . LYS A 1 73 ? 10.896 -3.552 -4.386 1.00 98.25 73 LYS A N 1
ATOM 609 C CA . LYS A 1 73 ? 10.656 -2.972 -3.069 1.00 98.25 73 LYS A CA 1
ATOM 610 C C . LYS A 1 73 ? 11.543 -1.766 -2.788 1.00 98.25 73 LYS A C 1
ATOM 612 O O . LYS A 1 73 ? 11.046 -0.754 -2.299 1.00 98.25 73 LYS A O 1
ATOM 617 N N . LYS A 1 74 ? 12.834 -1.840 -3.120 1.00 98.25 74 LYS A N 1
ATOM 618 C CA . LYS A 1 74 ? 13.760 -0.706 -2.986 1.00 98.25 74 LYS A CA 1
ATOM 619 C C . LYS A 1 74 ? 13.326 0.483 -3.848 1.00 98.25 74 LYS A C 1
ATOM 621 O O . LYS A 1 74 ? 13.285 1.603 -3.343 1.00 98.25 74 LYS A O 1
ATOM 626 N N . LEU A 1 75 ? 12.992 0.238 -5.116 1.00 98.31 75 LEU A N 1
ATOM 627 C CA . LEU A 1 75 ? 12.552 1.280 -6.047 1.00 98.31 75 LEU A CA 1
ATOM 628 C C . LEU A 1 75 ? 11.244 1.919 -5.581 1.00 98.31 75 LEU A C 1
ATOM 630 O O . LEU A 1 75 ? 11.159 3.138 -5.480 1.00 98.31 75 LEU A O 1
ATOM 634 N N . TYR A 1 76 ? 10.261 1.113 -5.183 1.00 98.31 76 TYR A N 1
ATOM 635 C CA . TYR A 1 76 ? 8.981 1.653 -4.746 1.00 98.31 76 TYR A CA 1
ATOM 636 C C . TYR A 1 76 ? 9.076 2.434 -3.427 1.00 98.31 76 TYR A C 1
ATOM 638 O O . TYR A 1 76 ? 8.484 3.505 -3.297 1.00 98.31 76 TYR A O 1
ATOM 646 N N . LYS A 1 77 ? 9.883 1.969 -2.458 1.00 98.12 77 LYS A N 1
ATOM 647 C CA . LYS A 1 77 ? 10.180 2.757 -1.246 1.00 98.12 77 LYS A CA 1
ATOM 648 C C . LYS A 1 77 ? 10.823 4.100 -1.596 1.00 98.12 77 LYS A C 1
ATOM 650 O O . LYS A 1 77 ? 10.496 5.109 -0.977 1.00 98.12 77 LYS A O 1
ATOM 655 N N . HIS A 1 78 ? 11.710 4.127 -2.591 1.00 98.12 78 HIS A N 1
ATOM 656 C CA . HIS A 1 78 ? 12.300 5.372 -3.071 1.00 98.12 78 HIS A CA 1
ATOM 657 C C . HIS A 1 78 ? 11.235 6.310 -3.656 1.00 98.12 78 HIS A C 1
ATOM 659 O O . HIS A 1 78 ? 11.193 7.473 -3.263 1.00 98.12 78 HIS A O 1
ATOM 665 N N . GLU A 1 79 ? 10.331 5.812 -4.504 1.00 98.25 79 GLU A N 1
ATOM 666 C CA . GLU A 1 79 ? 9.223 6.609 -5.047 1.00 98.25 79 GLU A CA 1
ATOM 667 C C . GLU A 1 79 ? 8.338 7.211 -3.949 1.00 98.25 79 GLU A C 1
ATOM 669 O O . GLU A 1 79 ? 8.054 8.407 -3.970 1.00 98.25 79 GLU A O 1
ATOM 674 N N . LEU A 1 80 ? 7.934 6.395 -2.972 1.00 97.56 80 LEU A N 1
ATOM 675 C CA . LEU A 1 80 ? 7.091 6.810 -1.848 1.00 97.56 80 LEU A CA 1
ATOM 676 C C . LEU A 1 80 ? 7.708 7.949 -1.021 1.00 97.56 80 LEU A C 1
ATOM 678 O O . LEU A 1 80 ? 6.988 8.779 -0.468 1.00 97.56 80 LEU A O 1
ATOM 682 N N . ILE A 1 81 ? 9.037 7.990 -0.918 1.00 96.56 81 ILE A N 1
ATOM 683 C CA . ILE A 1 81 ? 9.755 8.985 -0.113 1.00 96.56 81 ILE A CA 1
ATOM 684 C C . ILE A 1 81 ? 10.129 10.214 -0.946 1.00 96.56 81 ILE A C 1
ATOM 686 O O . ILE A 1 81 ? 10.062 11.332 -0.440 1.00 96.56 81 ILE A O 1
ATOM 690 N N . LYS A 1 82 ? 10.555 10.022 -2.198 1.00 97.50 82 LYS A N 1
ATOM 691 C CA . LYS A 1 82 ? 11.173 11.076 -3.014 1.00 97.50 82 LYS A CA 1
ATOM 692 C C . LYS A 1 82 ? 10.211 11.786 -3.953 1.00 97.50 82 LYS A C 1
ATOM 694 O O . LYS A 1 82 ? 10.470 12.938 -4.281 1.00 97.50 82 LYS A O 1
ATOM 699 N N . ILE A 1 83 ? 9.108 11.156 -4.360 1.00 97.31 83 ILE A N 1
ATOM 700 C CA . ILE A 1 83 ? 8.098 11.818 -5.193 1.00 97.31 83 ILE A CA 1
ATOM 701 C C . ILE A 1 83 ? 7.159 12.615 -4.273 1.00 97.31 83 ILE A C 1
ATOM 703 O O . ILE A 1 83 ? 6.461 11.999 -3.460 1.00 97.31 83 ILE A O 1
ATOM 707 N N . PRO A 1 84 ? 7.083 13.959 -4.391 1.00 97.12 84 PRO A N 1
ATOM 708 C CA . PRO A 1 84 ? 6.366 14.801 -3.429 1.00 97.12 84 PRO A CA 1
ATOM 709 C C . PRO A 1 84 ? 4.900 14.409 -3.222 1.00 97.12 84 PRO A C 1
ATOM 711 O O . PRO A 1 84 ? 4.441 14.322 -2.084 1.00 97.12 84 PRO A O 1
ATOM 714 N N . LEU A 1 85 ? 4.179 14.106 -4.306 1.00 95.19 85 LEU A N 1
ATOM 715 C CA . LEU A 1 85 ? 2.764 13.738 -4.234 1.00 95.19 85 LEU A CA 1
ATOM 716 C C . LEU A 1 85 ? 2.550 12.399 -3.511 1.00 95.19 85 LEU A C 1
ATOM 718 O O . LEU A 1 85 ? 1.678 12.294 -2.650 1.00 95.19 85 LEU A O 1
ATOM 722 N N . LYS A 1 86 ? 3.380 11.387 -3.794 1.00 97.12 86 LYS A N 1
ATOM 723 C CA . LYS A 1 86 ? 3.298 10.082 -3.114 1.00 97.12 86 LYS A CA 1
ATOM 724 C C . LYS A 1 86 ? 3.618 10.211 -1.633 1.00 97.12 86 LYS A C 1
ATOM 726 O O . LYS A 1 86 ? 2.905 9.675 -0.787 1.00 97.12 86 LYS A O 1
ATOM 731 N N . ASN A 1 87 ? 4.652 10.988 -1.324 1.00 97.81 87 ASN A N 1
ATOM 732 C CA . ASN A 1 87 ? 5.048 11.271 0.043 1.00 97.81 87 ASN A CA 1
ATOM 733 C C . ASN A 1 87 ? 3.950 12.012 0.823 1.00 97.81 87 ASN A C 1
ATOM 735 O O . ASN A 1 87 ? 3.716 11.703 1.992 1.00 97.81 87 ASN A O 1
ATOM 739 N N . LEU A 1 88 ? 3.250 12.954 0.185 1.00 97.44 88 LEU A N 1
ATOM 740 C CA . LEU A 1 88 ? 2.101 13.641 0.773 1.00 97.44 88 LEU A CA 1
ATOM 741 C C . LEU A 1 88 ? 0.981 12.653 1.125 1.00 97.44 88 LEU A C 1
ATOM 743 O O . LEU A 1 88 ? 0.514 12.649 2.264 1.00 97.44 88 LEU A O 1
ATOM 747 N N . HIS A 1 89 ? 0.590 11.776 0.195 1.00 97.56 89 HIS A N 1
ATOM 748 C CA . HIS A 1 89 ? -0.436 10.764 0.465 1.00 97.56 89 HIS A CA 1
ATOM 749 C C . HIS A 1 89 ? -0.014 9.776 1.558 1.00 97.56 89 HIS A C 1
ATOM 751 O O . HIS A 1 89 ? -0.827 9.435 2.416 1.00 97.56 89 HIS A O 1
ATOM 757 N N . LEU A 1 90 ? 1.255 9.361 1.576 1.00 98.12 90 LEU A N 1
ATOM 758 C CA . LEU A 1 90 ? 1.787 8.467 2.604 1.00 98.12 90 LEU A CA 1
ATOM 759 C C . LEU A 1 90 ? 1.760 9.123 3.993 1.00 98.12 90 LEU A C 1
ATOM 761 O O . LEU A 1 90 ? 1.343 8.501 4.969 1.00 98.12 90 LEU A O 1
ATOM 765 N N . ARG A 1 91 ? 2.129 10.408 4.081 1.00 97.81 91 ARG A N 1
ATOM 766 C CA . ARG A 1 91 ? 2.019 11.194 5.319 1.00 97.81 91 ARG A CA 1
ATOM 767 C C . ARG A 1 91 ? 0.568 11.409 5.743 1.00 97.81 91 ARG A C 1
ATOM 769 O O . ARG A 1 91 ? 0.281 11.367 6.935 1.00 97.81 91 ARG A O 1
ATOM 776 N N . HIS A 1 92 ? -0.351 11.612 4.802 1.00 97.69 92 HIS A N 1
ATOM 777 C CA . HIS A 1 92 ? -1.780 11.712 5.105 1.00 97.69 92 HIS A CA 1
ATOM 778 C C . HIS A 1 92 ? -2.339 10.397 5.651 1.00 97.69 92 HIS A C 1
ATOM 780 O O . HIS A 1 92 ? -3.062 10.432 6.643 1.00 97.69 92 HIS A O 1
ATOM 786 N N . LEU A 1 93 ? -1.963 9.254 5.070 1.00 98.25 93 LEU A N 1
ATOM 787 C CA . LEU A 1 93 ? -2.309 7.935 5.601 1.00 98.25 93 LEU A CA 1
ATOM 788 C C . LEU A 1 93 ? -1.825 7.784 7.051 1.00 98.25 93 LEU A C 1
ATOM 790 O O . LEU A 1 93 ? -2.628 7.490 7.934 1.00 98.25 93 LEU A O 1
ATOM 794 N N . LEU A 1 94 ? -0.544 8.068 7.312 1.00 98.19 94 LEU A N 1
ATOM 795 C CA . LEU A 1 94 ? 0.015 8.012 8.666 1.00 98.19 94 LEU A CA 1
ATOM 796 C C . LEU A 1 94 ? -0.708 8.959 9.633 1.00 98.19 94 LEU A C 1
ATOM 798 O O . LEU A 1 94 ? -0.998 8.581 10.763 1.00 98.19 94 LEU A O 1
ATOM 802 N N . LYS A 1 95 ? -1.038 10.178 9.191 1.00 97.69 95 LYS A N 1
ATOM 803 C CA . LYS A 1 95 ? -1.794 11.141 9.999 1.00 97.69 95 LYS A CA 1
ATOM 804 C C . LYS A 1 95 ? -3.156 10.581 10.412 1.00 97.69 95 LYS A C 1
ATOM 806 O O . LYS A 1 95 ? -3.522 10.742 11.569 1.00 97.69 95 LYS A O 1
ATOM 811 N N . ARG A 1 96 ? -3.892 9.926 9.505 1.00 97.75 96 ARG A N 1
ATOM 812 C CA . ARG A 1 96 ? -5.191 9.311 9.832 1.00 97.75 96 ARG A CA 1
ATOM 813 C C . ARG A 1 96 ? -5.042 8.177 10.844 1.00 97.75 96 ARG A C 1
ATOM 815 O O . ARG A 1 96 ? -5.770 8.156 11.827 1.00 97.75 96 ARG A O 1
ATOM 822 N N . LEU A 1 97 ? -4.045 7.316 10.668 1.00 98.25 97 LEU A N 1
ATOM 823 C CA . LEU A 1 97 ? -3.750 6.248 11.628 1.00 98.25 97 LEU A CA 1
ATOM 824 C C . LEU A 1 97 ? -3.391 6.813 13.013 1.00 98.25 97 LEU A C 1
ATOM 826 O O . LEU A 1 97 ? -3.915 6.361 14.025 1.00 98.25 97 LEU A O 1
ATOM 830 N N . ASN A 1 98 ? -2.575 7.868 13.074 1.00 96.69 98 ASN A N 1
ATOM 831 C CA . ASN A 1 98 ? -2.234 8.547 14.331 1.00 96.69 98 ASN A CA 1
ATOM 832 C C . ASN A 1 98 ? -3.430 9.236 15.007 1.00 96.69 98 ASN A C 1
ATOM 834 O O . ASN A 1 98 ? -3.394 9.467 16.211 1.00 96.69 98 ASN A O 1
ATOM 838 N N . GLN A 1 99 ? -4.479 9.568 14.252 1.00 96.00 99 GLN A N 1
ATOM 839 C CA . GLN A 1 99 ? -5.738 10.100 14.784 1.00 96.00 99 GLN A CA 1
ATOM 840 C C . GLN A 1 99 ? -6.675 9.006 15.323 1.00 96.00 99 GLN A C 1
ATOM 842 O O . GLN A 1 99 ? -7.753 9.339 15.804 1.00 96.00 99 GLN A O 1
ATOM 847 N N . GLY A 1 100 ? -6.284 7.731 15.241 1.00 96.44 100 GLY A N 1
ATOM 848 C CA . GLY A 1 100 ? -7.070 6.608 15.754 1.00 96.44 100 GLY A CA 1
ATOM 849 C C . GLY A 1 100 ? -7.951 5.909 14.721 1.00 96.44 100 GLY A C 1
ATOM 850 O O . GLY A 1 100 ? -8.629 4.957 15.082 1.00 96.44 100 GLY A O 1
ATOM 851 N N . PHE A 1 101 ? -7.936 6.336 13.453 1.00 97.75 101 PHE A N 1
ATOM 852 C CA . PHE A 1 101 ? -8.746 5.699 12.411 1.00 97.75 101 PHE A CA 1
ATOM 853 C C . PHE A 1 101 ? -8.138 4.370 11.969 1.00 97.75 101 PHE A C 1
ATOM 855 O O . PHE A 1 101 ? -6.962 4.321 11.594 1.00 97.75 101 PHE A O 1
ATOM 862 N N . ASP A 1 102 ? -8.959 3.327 11.922 1.00 98.25 102 ASP A N 1
ATOM 863 C CA . ASP A 1 102 ? -8.620 2.083 11.248 1.00 98.25 102 ASP A CA 1
ATOM 864 C C . ASP A 1 102 ? -8.718 2.294 9.732 1.00 98.25 102 ASP A C 1
ATOM 866 O O . ASP A 1 102 ? -9.745 2.714 9.192 1.00 98.25 102 ASP A O 1
ATOM 870 N N . VAL A 1 103 ? -7.630 2.005 9.015 1.00 98.56 103 VAL A N 1
ATOM 871 C CA . VAL A 1 103 ? -7.550 2.234 7.567 1.00 98.56 103 VAL A CA 1
ATOM 872 C C . VAL A 1 103 ? -7.293 0.925 6.840 1.00 98.56 103 VAL A C 1
ATOM 874 O O . VAL A 1 103 ? -6.285 0.272 7.092 1.00 98.56 103 VAL A O 1
ATOM 877 N N . ALA A 1 104 ? -8.142 0.561 5.882 1.00 98.38 104 ALA A N 1
ATOM 878 C CA . ALA A 1 104 ? -7.844 -0.491 4.917 1.00 98.38 104 ALA A CA 1
ATOM 879 C C . ALA A 1 104 ? -7.152 0.085 3.680 1.00 98.38 104 ALA A C 1
ATOM 881 O O . ALA A 1 104 ? -7.601 1.074 3.106 1.00 98.38 104 ALA A O 1
ATOM 882 N N . VAL A 1 105 ? -6.083 -0.568 3.225 1.00 98.06 105 VAL A N 1
ATOM 883 C CA . VAL A 1 105 ? -5.480 -0.342 1.905 1.00 98.06 105 VAL A CA 1
ATOM 884 C C . VAL A 1 105 ? -5.605 -1.609 1.068 1.00 98.06 105 VAL A C 1
ATOM 886 O O . VAL A 1 105 ? -5.221 -2.694 1.511 1.00 98.06 105 VAL A O 1
ATOM 889 N N . ALA A 1 106 ? -6.116 -1.480 -0.156 1.00 97.06 106 ALA A N 1
ATOM 890 C CA . ALA A 1 106 ? -6.349 -2.609 -1.045 1.00 97.06 106 ALA A CA 1
ATOM 891 C C . ALA A 1 106 ? -5.715 -2.456 -2.432 1.00 97.06 106 ALA 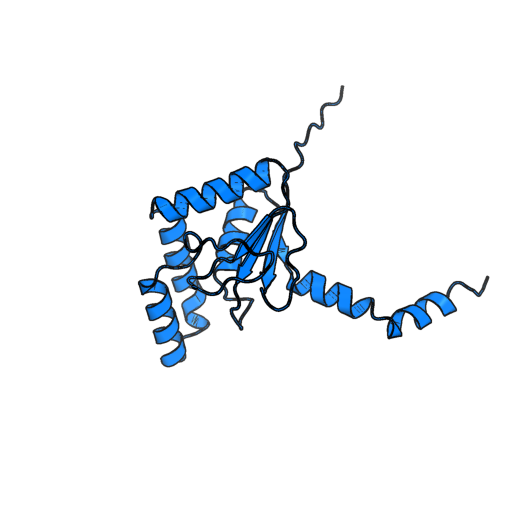A C 1
ATOM 893 O O . ALA A 1 106 ? -5.658 -1.376 -3.018 1.00 97.06 106 ALA A O 1
ATOM 894 N N . CYS A 1 107 ? -5.262 -3.598 -2.949 1.00 94.81 107 CYS A N 1
ATOM 895 C CA . CYS A 1 107 ? -4.867 -3.857 -4.335 1.00 94.81 107 CYS A CA 1
ATOM 896 C C . CYS A 1 107 ? -5.539 -5.172 -4.774 1.00 94.81 107 CYS A C 1
ATOM 898 O O . CYS A 1 107 ? -5.899 -5.983 -3.916 1.00 94.81 107 CYS A O 1
ATOM 900 N N . ASP A 1 108 ? -5.655 -5.420 -6.076 1.00 92.62 108 ASP A N 1
ATOM 901 C CA . ASP A 1 108 ? -6.155 -6.681 -6.653 1.00 92.62 108 ASP A CA 1
ATOM 902 C C . ASP A 1 108 ? -5.034 -7.593 -7.182 1.00 92.62 108 ASP A C 1
ATOM 904 O O . ASP A 1 108 ? -5.262 -8.466 -8.014 1.00 92.62 108 ASP A O 1
ATOM 908 N N . CYS A 1 109 ? -3.794 -7.405 -6.716 1.00 90.94 109 CYS A N 1
ATOM 909 C CA . CYS A 1 109 ? -2.686 -8.266 -7.123 1.00 90.94 109 CYS A CA 1
ATOM 910 C C . CYS A 1 109 ? -2.939 -9.722 -6.701 1.00 90.94 109 CYS A C 1
ATOM 912 O O . CYS A 1 109 ? -3.174 -9.995 -5.520 1.00 90.94 109 CYS A O 1
ATOM 914 N N . GLY A 1 110 ? -2.802 -10.652 -7.654 1.00 88.38 110 GLY A N 1
ATOM 915 C CA . GLY A 1 110 ? -2.972 -12.088 -7.411 1.00 88.38 110 GLY A CA 1
ATOM 916 C C . GLY A 1 110 ? -1.964 -12.659 -6.407 1.00 88.38 110 GLY A C 1
ATOM 917 O O . GLY A 1 110 ? -2.338 -13.441 -5.532 1.00 88.38 110 GLY A O 1
ATOM 918 N N . ASP A 1 111 ? -0.705 -12.216 -6.475 1.00 92.12 111 ASP A N 1
ATOM 919 C CA . ASP A 1 111 ? 0.310 -12.514 -5.463 1.00 92.12 111 ASP A CA 1
ATOM 920 C C . ASP A 1 111 ? 0.259 -11.478 -4.329 1.00 92.12 111 ASP A C 1
ATOM 922 O O . ASP A 1 111 ? 0.856 -10.401 -4.383 1.00 92.12 111 ASP A O 1
ATOM 926 N N . GLU A 1 112 ? -0.488 -11.808 -3.276 1.00 92.75 112 GLU A N 1
ATOM 927 C CA . GLU A 1 112 ? -0.663 -10.929 -2.119 1.00 92.75 112 GLU A CA 1
ATOM 928 C C . GLU A 1 112 ? 0.609 -10.780 -1.257 1.00 92.75 112 GLU A C 1
ATOM 930 O O . GLU A 1 112 ? 0.675 -9.839 -0.458 1.00 92.75 112 GLU A O 1
ATOM 935 N N . GLN A 1 113 ? 1.606 -11.668 -1.413 1.00 92.69 113 GLN A N 1
ATOM 936 C CA . GLN A 1 113 ? 2.884 -11.609 -0.684 1.00 92.69 113 GLN A CA 1
ATOM 937 C C . GLN A 1 113 ? 3.852 -10.617 -1.331 1.00 92.69 113 GLN A C 1
ATOM 939 O O . GLN A 1 113 ? 4.580 -9.913 -0.633 1.00 92.69 113 GLN A O 1
ATOM 944 N N . HIS A 1 114 ? 3.802 -10.508 -2.658 1.00 95.06 114 HIS A N 1
ATOM 945 C CA . HIS A 1 114 ? 4.606 -9.573 -3.437 1.00 95.06 114 HIS A CA 1
ATOM 946 C C . HIS A 1 114 ? 3.747 -8.442 -4.050 1.00 95.06 114 HIS A C 1
ATOM 948 O O . HIS A 1 114 ? 3.931 -8.067 -5.205 1.00 95.06 114 HIS A O 1
ATOM 954 N N . CYS A 1 115 ? 2.805 -7.870 -3.280 1.00 95.12 115 CYS A N 1
ATOM 955 C CA . CYS A 1 115 ? 2.050 -6.662 -3.674 1.00 95.12 115 CYS A CA 1
ATOM 956 C C . CYS A 1 115 ? 2.644 -5.398 -3.033 1.00 95.12 115 CYS A C 1
ATOM 958 O O . CYS A 1 115 ? 3.086 -5.402 -1.883 1.00 95.12 115 CYS A O 1
ATOM 960 N N . HIS A 1 116 ? 2.569 -4.263 -3.731 1.00 95.62 116 HIS A N 1
ATOM 961 C CA . HIS A 1 116 ? 3.001 -2.953 -3.228 1.00 95.62 116 HIS A CA 1
ATOM 962 C C . HIS A 1 116 ? 2.323 -2.527 -1.919 1.00 95.62 116 HIS A C 1
ATOM 964 O O . HIS A 1 116 ? 2.941 -1.811 -1.130 1.00 95.62 116 HIS A O 1
ATOM 970 N N . LYS A 1 117 ? 1.108 -3.016 -1.630 1.00 96.56 117 LYS A N 1
ATOM 971 C CA . LYS A 1 117 ? 0.443 -2.797 -0.334 1.00 96.56 117 LYS A CA 1
ATOM 972 C C . LYS A 1 117 ? 1.262 -3.318 0.854 1.00 96.56 117 LYS A C 1
ATOM 974 O O . LYS A 1 117 ? 1.268 -2.681 1.901 1.00 96.56 117 LYS A O 1
ATOM 979 N N . GLN A 1 118 ? 2.031 -4.398 0.674 1.00 97.62 118 GLN A N 1
ATOM 980 C CA . GLN A 1 118 ? 2.933 -4.914 1.712 1.00 97.62 118 GLN A CA 1
ATOM 981 C C . GLN A 1 118 ? 4.063 -3.928 2.012 1.00 97.62 118 GLN A C 1
ATOM 983 O O . GLN A 1 118 ? 4.451 -3.755 3.159 1.00 97.62 118 GLN A O 1
ATOM 988 N N . ILE A 1 119 ? 4.556 -3.217 0.996 1.00 98.06 119 ILE A N 1
ATOM 989 C CA . ILE A 1 119 ? 5.636 -2.234 1.149 1.00 98.06 119 ILE A CA 1
ATOM 990 C C . ILE A 1 119 ? 5.157 -1.023 1.958 1.00 98.06 119 ILE A C 1
ATOM 992 O O . ILE A 1 119 ? 5.893 -0.534 2.815 1.00 98.06 119 ILE A O 1
ATOM 996 N N . ILE A 1 120 ? 3.925 -0.564 1.709 1.00 98.12 120 ILE A N 1
ATOM 997 C CA . ILE A 1 120 ? 3.282 0.481 2.520 1.00 98.12 120 ILE A CA 1
ATOM 998 C C . ILE A 1 120 ? 3.063 -0.028 3.944 1.00 98.12 120 ILE A C 1
ATOM 1000 O O . ILE A 1 120 ? 3.426 0.668 4.888 1.00 98.12 120 ILE A O 1
ATOM 1004 N N . GLY A 1 121 ? 2.539 -1.249 4.098 1.00 98.00 121 GLY A N 1
ATOM 1005 C CA . GLY A 1 121 ? 2.354 -1.885 5.401 1.00 98.00 121 GLY A CA 1
ATOM 1006 C C . GLY A 1 121 ? 3.641 -1.925 6.214 1.00 98.00 121 GLY A C 1
ATOM 1007 O O . GLY A 1 121 ? 3.678 -1.436 7.333 1.00 98.00 121 GLY A O 1
ATOM 1008 N N . GLU A 1 122 ? 4.739 -2.402 5.636 1.00 97.94 122 GLU A N 1
ATOM 1009 C CA . GLU A 1 122 ? 6.036 -2.389 6.309 1.00 97.94 122 GLU A CA 1
ATOM 1010 C C . GLU A 1 122 ? 6.483 -0.988 6.732 1.00 97.94 122 GLU A C 1
ATOM 1012 O O . GLU A 1 122 ? 6.978 -0.823 7.843 1.00 97.94 122 GLU A O 1
ATOM 1017 N N . TRP A 1 123 ? 6.335 0.015 5.858 1.00 97.94 123 TRP A N 1
ATOM 1018 C CA . TRP A 1 123 ? 6.725 1.387 6.183 1.00 97.94 123 TRP A CA 1
ATOM 1019 C C . TRP A 1 123 ? 5.893 1.946 7.341 1.00 97.94 123 TRP A C 1
ATOM 1021 O O . TRP A 1 123 ? 6.449 2.570 8.240 1.00 97.94 123 TRP A O 1
ATOM 1031 N N . ILE A 1 124 ? 4.584 1.677 7.346 1.00 98.19 124 ILE A N 1
ATOM 1032 C CA . ILE A 1 124 ? 3.656 2.078 8.410 1.00 98.19 124 ILE A CA 1
ATOM 1033 C C . ILE A 1 124 ? 3.969 1.348 9.722 1.00 98.19 124 ILE A C 1
ATOM 1035 O O . ILE A 1 124 ? 4.041 1.987 10.770 1.00 98.19 124 ILE A O 1
ATOM 1039 N N . ASN A 1 125 ? 4.265 0.047 9.666 1.00 97.62 125 ASN A N 1
ATOM 1040 C CA . ASN A 1 125 ? 4.683 -0.733 10.831 1.00 97.62 125 ASN A CA 1
ATOM 1041 C C . ASN A 1 125 ? 5.982 -0.194 11.449 1.00 97.62 125 ASN A C 1
ATOM 1043 O O . ASN A 1 125 ? 6.118 -0.133 12.667 1.00 97.62 125 ASN A O 1
ATOM 1047 N N . GLN A 1 126 ? 6.920 0.272 10.616 1.00 97.19 126 GLN A N 1
ATOM 1048 C CA . GLN A 1 126 ? 8.139 0.947 11.076 1.00 97.19 126 GLN A CA 1
ATOM 1049 C C . GLN A 1 126 ? 7.860 2.274 11.803 1.00 97.19 126 GLN A C 1
ATOM 1051 O O . GLN A 1 126 ? 8.715 2.720 12.561 1.00 97.19 126 GLN A O 1
ATOM 1056 N N . GLN A 1 127 ? 6.683 2.886 11.617 1.00 96.38 127 GLN A N 1
ATOM 1057 C CA . GLN A 1 127 ? 6.246 4.067 12.379 1.00 96.38 127 GLN A CA 1
ATOM 1058 C C . GLN A 1 127 ? 5.550 3.704 13.704 1.00 96.38 127 GLN A C 1
ATOM 1060 O O . GLN A 1 127 ? 5.042 4.589 14.386 1.00 96.38 127 GLN A O 1
ATOM 1065 N N . GLY A 1 128 ? 5.495 2.418 14.070 1.00 96.25 128 GLY A N 1
ATOM 1066 C CA . GLY A 1 128 ? 4.854 1.942 15.300 1.00 96.25 128 GLY A CA 1
ATOM 1067 C C . GLY A 1 128 ? 3.342 1.726 15.190 1.00 96.25 128 GLY A C 1
ATOM 1068 O O . GLY A 1 128 ? 2.688 1.494 16.205 1.00 96.25 128 GLY A O 1
ATOM 1069 N N . ILE A 1 129 ? 2.780 1.789 13.981 1.00 97.31 129 ILE A N 1
ATOM 1070 C CA . ILE A 1 129 ? 1.362 1.513 13.744 1.00 97.31 129 ILE A CA 1
ATOM 1071 C C . ILE A 1 129 ? 1.157 0.017 13.472 1.00 97.31 129 ILE A C 1
ATOM 1073 O O . ILE A 1 129 ? 1.781 -0.508 12.547 1.00 97.31 129 ILE A O 1
ATOM 1077 N N . PRO A 1 130 ? 0.261 -0.677 14.197 1.00 97.25 130 PRO A N 1
ATOM 1078 C CA . PRO A 1 130 ? -0.019 -2.082 13.935 1.00 97.25 130 PRO A CA 1
ATOM 1079 C C . PRO A 1 130 ? -0.572 -2.312 12.526 1.00 97.25 130 PRO A C 1
ATOM 1081 O O . PRO A 1 130 ? -1.455 -1.588 12.058 1.00 97.25 130 PRO A O 1
ATOM 1084 N N . VAL A 1 131 ? -0.090 -3.372 11.876 1.00 97.75 131 VAL A N 1
ATOM 1085 C CA . VAL A 1 131 ? -0.541 -3.787 10.544 1.00 97.75 131 VAL A CA 1
ATOM 1086 C C . VAL A 1 131 ? -1.182 -5.164 10.613 1.00 97.75 131 VAL A C 1
ATOM 1088 O O . VAL A 1 131 ? -0.572 -6.122 11.081 1.00 97.75 131 VAL A O 1
ATOM 1091 N N . VAL A 1 132 ? -2.409 -5.268 10.11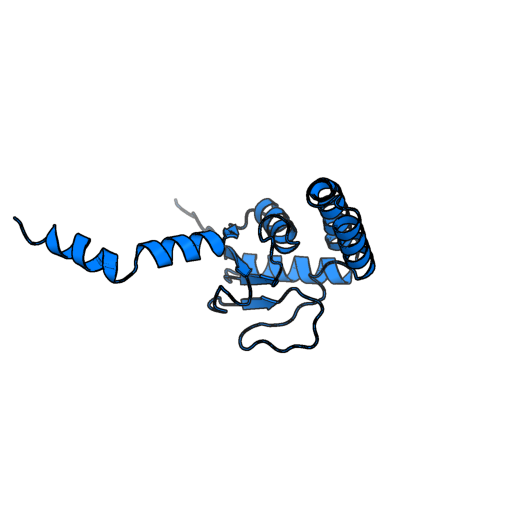1 1.00 97.38 132 VAL A N 1
ATOM 1092 C CA . VAL A 1 132 ? -3.215 -6.489 10.108 1.00 97.38 132 VAL A CA 1
ATOM 1093 C C . VAL A 1 132 ? -3.369 -6.998 8.677 1.00 97.38 132 VAL A C 1
ATOM 1095 O O . VAL A 1 132 ? -3.746 -6.259 7.769 1.00 97.38 132 VAL A O 1
ATOM 1098 N N . GLN A 1 133 ? -3.088 -8.280 8.456 1.00 96.25 133 GLN A N 1
ATOM 1099 C CA . GLN A 1 133 ? -3.187 -8.907 7.137 1.00 96.25 133 GLN A CA 1
ATOM 1100 C C . GLN A 1 133 ? -4.615 -9.418 6.897 1.00 96.25 133 GLN A C 1
ATOM 1102 O O . GLN A 1 133 ? -5.075 -10.322 7.594 1.00 96.25 133 GLN A O 1
ATOM 1107 N N . GLY A 1 134 ? -5.307 -8.906 5.871 1.00 92.44 134 GLY A N 1
ATOM 1108 C CA . GLY A 1 134 ? -6.673 -9.333 5.524 1.00 92.44 134 GLY A CA 1
ATOM 1109 C C . GLY A 1 134 ? -6.779 -10.829 5.221 1.00 92.44 134 GLY A C 1
ATOM 1110 O O . GLY A 1 134 ? -7.757 -11.484 5.574 1.00 92.44 134 GLY A O 1
ATOM 1111 N N . LYS A 1 135 ? -5.714 -11.419 4.662 1.00 91.31 135 LYS A N 1
ATOM 1112 C CA . LYS A 1 135 ? -5.621 -12.865 4.421 1.00 91.31 135 LYS A CA 1
ATOM 1113 C C . LYS A 1 135 ? -5.767 -13.698 5.699 1.00 91.31 135 LYS A C 1
ATOM 1115 O O . LYS A 1 135 ? -6.368 -14.769 5.639 1.00 91.31 135 LYS A O 1
ATOM 1120 N N . GLU A 1 136 ? -5.246 -13.227 6.831 1.00 91.38 136 GLU A N 1
ATOM 1121 C CA . GLU A 1 136 ? -5.356 -13.951 8.101 1.00 91.38 136 GLU A CA 1
ATOM 1122 C C . GLU A 1 136 ? -6.769 -13.821 8.683 1.00 91.38 136 GLU A C 1
ATOM 1124 O O . GLU A 1 136 ? -7.367 -14.839 9.025 1.00 91.38 136 GLU A O 1
ATOM 1129 N N . ILE A 1 137 ? -7.379 -12.630 8.606 1.00 91.06 137 ILE A N 1
ATOM 1130 C CA . ILE A 1 137 ? -8.800 -12.424 8.949 1.00 91.06 137 ILE A CA 1
ATOM 1131 C C . ILE A 1 137 ? -9.701 -13.359 8.124 1.00 91.06 137 ILE A C 1
ATOM 1133 O O . ILE A 1 137 ? -10.606 -14.001 8.656 1.00 91.06 137 ILE A O 1
ATOM 1137 N N . ARG A 1 138 ? -9.449 -13.493 6.814 1.00 91.69 138 ARG A N 1
ATOM 1138 C CA . ARG A 1 138 ? -10.190 -14.425 5.944 1.00 91.69 138 ARG A CA 1
ATOM 1139 C C . ARG A 1 138 ? -10.063 -15.877 6.389 1.00 91.69 138 ARG A C 1
ATOM 1141 O O . ARG A 1 138 ? -11.048 -16.612 6.335 1.00 91.69 138 ARG A O 1
ATOM 1148 N N . LYS A 1 139 ? -8.865 -16.314 6.786 1.00 88.94 139 LYS A N 1
ATOM 1149 C CA . LYS A 1 139 ? -8.652 -17.681 7.285 1.00 88.94 139 LYS A CA 1
ATOM 1150 C C . LYS A 1 139 ? -9.413 -17.913 8.585 1.00 88.94 139 LYS A C 1
ATOM 1152 O O . LYS A 1 139 ? -10.034 -18.960 8.722 1.00 88.94 139 LYS A O 1
ATOM 1157 N N . GLU A 1 140 ? -9.393 -16.952 9.504 1.00 87.19 140 GLU A N 1
ATOM 1158 C CA . GLU A 1 140 ? -10.133 -17.026 10.768 1.00 87.19 140 GLU A CA 1
ATOM 1159 C C . GLU A 1 140 ? -11.643 -17.112 10.527 1.00 87.19 140 GLU A C 1
ATOM 1161 O O . GLU A 1 140 ? -12.283 -18.030 11.032 1.00 87.19 140 GLU A O 1
ATOM 1166 N N . ARG A 1 141 ? -12.201 -16.263 9.652 1.00 83.75 141 ARG A N 1
ATOM 1167 C CA . ARG A 1 141 ? -13.625 -16.332 9.271 1.00 83.75 141 ARG A CA 1
ATOM 1168 C C . ARG A 1 141 ? -14.013 -17.697 8.694 1.00 83.75 141 ARG A C 1
ATOM 1170 O O . ARG A 1 141 ? -15.073 -18.214 9.020 1.00 83.75 141 ARG A O 1
ATOM 1177 N N . LYS A 1 142 ? -13.150 -18.314 7.875 1.00 83.75 142 LYS A N 1
ATOM 1178 C CA . LYS A 1 142 ? -13.394 -19.663 7.329 1.00 83.75 142 LYS A CA 1
ATOM 1179 C C . LYS A 1 142 ? -13.385 -20.760 8.395 1.00 83.75 142 LYS A C 1
ATOM 1181 O O . LYS A 1 142 ? -14.089 -21.749 8.229 1.00 83.75 142 LYS A O 1
ATOM 1186 N N . LYS A 1 143 ? -12.606 -20.609 9.472 1.00 78.81 143 LYS A N 1
ATOM 1187 C CA . LYS A 1 143 ? -12.597 -21.573 10.587 1.00 78.81 143 LYS A CA 1
ATOM 1188 C C . LYS A 1 143 ? -13.900 -21.544 11.390 1.00 78.81 143 LYS A C 1
ATOM 1190 O O . LYS A 1 143 ? -14.297 -22.584 11.896 1.00 78.81 143 LYS A O 1
ATOM 1195 N N . ILE A 1 144 ? -14.568 -20.391 11.449 1.00 67.38 144 ILE A N 1
ATOM 1196 C CA . ILE A 1 144 ? -15.836 -20.159 12.171 1.00 67.38 144 ILE A CA 1
ATOM 1197 C C . ILE A 1 144 ? -17.057 -20.448 11.258 1.00 67.38 144 ILE A C 1
ATOM 1199 O O . ILE A 1 144 ? -18.172 -20.004 11.501 1.00 67.38 144 ILE A O 1
ATOM 1203 N N . SER A 1 145 ? -16.855 -21.200 10.169 1.00 56.75 145 SER A N 1
ATOM 1204 C CA . SER A 1 145 ? -17.919 -21.704 9.288 1.00 56.75 145 SER A CA 1
ATOM 1205 C C . SER A 1 145 ? -19.038 -22.403 10.086 1.00 56.75 145 SER A C 1
ATOM 1207 O O . SER A 1 145 ? -18.709 -23.137 11.019 1.00 56.75 145 SER A O 1
ATOM 1209 N N . PRO A 1 146 ? -20.329 -22.271 9.704 1.00 55.84 146 PRO A N 1
ATOM 1210 C CA . PRO A 1 146 ? -21.458 -22.919 10.388 1.00 55.84 146 PRO A CA 1
ATOM 1211 C C . PRO A 1 146 ? -21.284 -24.429 10.600 1.00 55.84 146 PRO A C 1
ATOM 1213 O O . PRO A 1 146 ? -21.696 -24.952 11.628 1.00 55.84 146 PRO A O 1
ATOM 1216 N N . SER A 1 147 ? -20.583 -25.110 9.687 1.00 54.91 147 SER A N 1
ATOM 1217 C CA . SER A 1 147 ? -20.245 -26.538 9.802 1.00 54.91 147 SER A CA 1
ATOM 1218 C C . SER A 1 147 ? -19.388 -26.894 11.027 1.00 54.91 147 SER A C 1
ATOM 1220 O O . SER A 1 147 ? -19.346 -28.051 11.421 1.00 54.91 147 SER A O 1
ATOM 1222 N N . ASN A 1 148 ? -18.680 -25.921 11.611 1.00 51.81 148 ASN A N 1
ATOM 1223 C CA . ASN A 1 148 ? -17.826 -26.107 12.788 1.00 51.81 148 ASN A CA 1
ATOM 1224 C C . ASN A 1 148 ? -18.487 -25.597 14.081 1.00 51.81 148 ASN A C 1
ATOM 1226 O O . ASN A 1 148 ? -17.977 -25.859 15.168 1.00 51.81 148 ASN A O 1
ATOM 1230 N N . ILE A 1 149 ? -19.606 -24.869 13.983 1.00 52.97 149 ILE A N 1
ATOM 1231 C CA . ILE A 1 149 ? -20.351 -24.359 15.146 1.00 52.97 149 ILE A CA 1
ATOM 1232 C C . ILE A 1 149 ? -21.164 -25.489 15.800 1.00 52.97 149 ILE A C 1
ATOM 1234 O O . ILE A 1 149 ? -21.254 -25.543 17.027 1.00 52.97 149 ILE A O 1
ATOM 1238 N N . GLU A 1 150 ? -21.667 -26.451 15.018 1.00 51.03 150 GLU A N 1
ATOM 1239 C CA . GLU A 1 150 ? -22.340 -27.651 15.551 1.00 51.03 150 GLU A CA 1
ATOM 1240 C C . GLU A 1 150 ? -21.404 -28.526 16.408 1.00 51.03 150 GLU A C 1
ATOM 1242 O O . GLU A 1 150 ? -21.838 -29.118 17.391 1.00 51.03 150 GLU A O 1
ATOM 1247 N N . GLN A 1 151 ? -20.098 -28.561 16.112 1.00 51.28 151 GLN A N 1
ATOM 1248 C CA . GLN A 1 151 ? -19.131 -29.328 16.914 1.00 51.28 151 GLN A CA 1
ATOM 1249 C C . GLN A 1 151 ? -18.761 -28.655 18.243 1.00 51.28 151 GLN A C 1
ATOM 1251 O O . GLN A 1 151 ? -18.402 -29.348 19.190 1.00 51.28 151 GLN A O 1
ATOM 1256 N N . LEU A 1 152 ? -18.846 -27.325 18.331 1.00 48.19 152 LEU A N 1
ATOM 1257 C CA . LEU A 1 152 ? -18.581 -26.587 19.572 1.00 48.19 152 LEU A CA 1
ATOM 1258 C C . LEU A 1 152 ? -19.801 -26.572 20.499 1.00 48.19 152 LEU A C 1
ATOM 1260 O O . LEU A 1 152 ? -19.647 -26.661 21.710 1.00 48.19 152 LEU A O 1
ATOM 1264 N N . THR A 1 153 ? -21.010 -26.543 19.937 1.00 47.62 153 THR A N 1
ATOM 1265 C CA . THR A 1 153 ? -22.258 -26.550 20.717 1.00 47.62 153 THR A CA 1
ATOM 1266 C C . THR A 1 153 ? -22.624 -27.923 21.287 1.00 47.62 153 THR A C 1
ATOM 1268 O O . THR A 1 153 ? -23.347 -27.974 22.271 1.00 47.62 153 THR A O 1
ATOM 1271 N N . LEU A 1 154 ? -22.098 -29.032 20.749 1.00 49.44 154 LEU A N 1
ATOM 1272 C CA . LEU A 1 154 ? -22.302 -30.379 21.311 1.00 49.44 154 LEU A CA 1
ATOM 1273 C C . LEU A 1 154 ? -21.374 -30.719 22.492 1.00 49.44 154 LEU A C 1
ATOM 1275 O O . LEU A 1 154 ? -21.659 -31.662 23.221 1.00 49.44 154 LEU A O 1
ATOM 1279 N N . LEU A 1 155 ? -20.284 -29.972 22.698 1.00 48.41 155 LEU A N 1
ATOM 1280 C CA . LEU A 1 155 ? -19.323 -30.220 23.786 1.00 48.41 155 LEU A CA 1
ATOM 1281 C C . LEU A 1 155 ? -19.628 -29.431 25.071 1.00 48.41 155 LEU A C 1
ATOM 1283 O O . LEU A 1 155 ? -19.030 -29.710 26.104 1.00 48.41 155 LEU A O 1
ATOM 1287 N N . GLU A 1 156 ? -20.552 -28.468 25.027 1.00 50.69 156 GLU A N 1
ATOM 1288 C CA . GLU A 1 156 ? -20.921 -27.623 26.176 1.00 50.69 156 GLU A CA 1
ATOM 1289 C C . GLU A 1 156 ? -22.238 -28.053 26.859 1.00 50.69 156 GLU A C 1
ATOM 1291 O O . GLU A 1 156 ? -22.697 -27.377 27.775 1.00 50.69 156 GLU A O 1
ATOM 1296 N N . VAL A 1 157 ? -22.850 -29.173 26.442 1.00 48.62 157 VAL A N 1
ATOM 1297 C CA . VAL A 1 157 ? -24.127 -29.680 27.006 1.00 48.62 157 VAL A CA 1
ATOM 1298 C C . VAL A 1 157 ? -23.941 -30.921 27.892 1.00 48.62 157 VAL A C 1
ATOM 1300 O O . VAL A 1 157 ? -24.887 -31.380 28.524 1.00 48.62 157 VAL A O 1
ATOM 1303 N N . GLU A 1 158 ? -22.724 -31.445 28.015 1.00 47.38 158 GLU A N 1
ATOM 1304 C CA . GLU A 1 158 ? -22.399 -32.436 29.042 1.00 47.38 158 GLU A CA 1
ATOM 1305 C C . GLU A 1 158 ? -21.644 -31.730 30.168 1.00 47.38 158 GLU A C 1
ATOM 1307 O O . GLU A 1 158 ? -20.447 -31.506 30.022 1.00 47.38 158 GLU A O 1
ATOM 1312 N N . HIS A 1 159 ? -22.359 -31.300 31.218 1.00 40.47 159 HIS A N 1
ATOM 1313 C CA . HIS A 1 159 ? -22.009 -31.370 32.653 1.00 40.47 159 HIS A CA 1
ATOM 1314 C C . HIS A 1 159 ? -23.141 -30.779 33.508 1.00 40.47 159 HIS A C 1
ATOM 1316 O O . HIS A 1 159 ? -23.512 -29.603 33.290 1.00 40.47 159 HIS A O 1
#

Radius of gyration: 18.95 Å; chains: 1; bounding box: 39×47×59 Å

Secondary structure (DSSP, 8-state):
-----------EEEEETTTS---SSEEEE-S--S---TT-EE-GGGSPPHHHHHHHHHHHHTT-TTTTHHHHHHHHHHHHHHSHHHHHHHHHHHHHHHTT--EEEEE--S-STTSHHHHHHHHHHHTT--EEEHHHHHHHHHHT-HHHHHHHHTSSS--

Sequence (159 aa):
MTALNRSLSGKLFIYHVDKDPPDRDINLLIKVTNRQIPGWINVPGLSPSEELLKQLEKWQWDSKWPRMWPKYKKLYKHELIKIPLKNLHLRHLLKRLNQGFDVAVACDCGDEQHCHKQIIGEWINQQGIPVVQGKEIRKERKKISPSNIEQLTLLEVEH

Organism: NCBI:txid1471761

pLDDT: mean 88.79, std 16.57, range [37.31, 98.56]

InterPro domains:
  IPR054495 Active DUF488-N3 subclade [PF22751] (43-128)